Protein AF-A0A369CFT2-F1 (afdb_monomer_lite)

Secondary structure (DSSP, 8-state):
--------TTS--HHHHHHHHTT--HHHHHHHTTS-HHHHHHHHSTTTGGGS-HHHHHHHHHHHHHHHHHTT----HHHHHHHHHHTTTTT-

Foldseek 3Di:
DDPPPPPPPPQQALLCVLCVVLVHDLVVLCVLVVHDSVLSVQLRGLVRVVVDDPVSNVSSLVSSVVSSVVSPDPDDSCVRCVSNVVSVVVVD

Sequence (92 aa):
MTVNKHIDSTTETEAVRLLRYYGYSVRQVSQHLGSDPTIAYKALDRERCHRMLHGNLLKIRRVVEGMLASRGWRGKPAELWTEYDDSTRKAA

Structure (mmCIF, N/CA/C/O backbone):
data_AF-A0A369CFT2-F1
#
_entry.id   AF-A0A369CFT2-F1
#
loop_
_atom_site.group_PDB
_atom_site.id
_atom_site.type_symbol
_atom_site.label_atom_id
_atom_site.label_alt_id
_atom_site.label_comp_id
_atom_site.label_asym_id
_atom_site.label_entity_id
_atom_site.label_seq_id
_atom_site.pdbx_PDB_ins_code
_atom_site.Cartn_x
_atom_site.Cartn_y
_atom_site.Cartn_z
_atom_site.occupancy
_atom_site.B_iso_or_equiv
_atom_site.auth_seq_id
_atom_site.auth_comp_id
_atom_site.au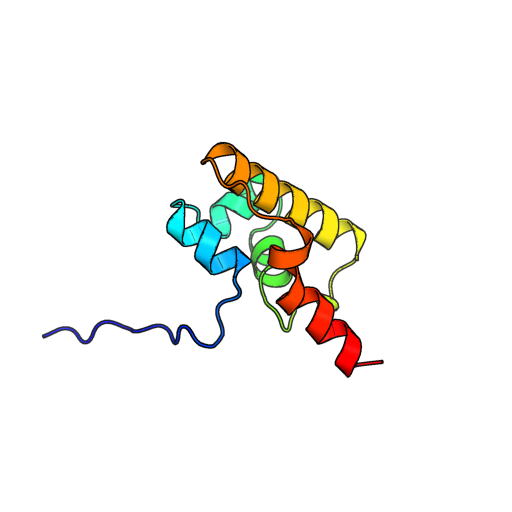th_asym_id
_atom_site.auth_atom_id
_atom_site.pdbx_PDB_model_num
ATOM 1 N N . MET A 1 1 ? 14.500 20.023 24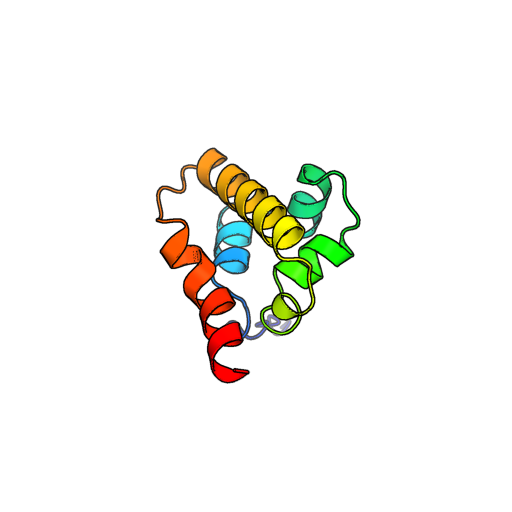.914 1.00 35.03 1 MET A N 1
ATOM 2 C CA . MET A 1 1 ? 13.362 20.137 23.978 1.00 35.03 1 MET A CA 1
ATOM 3 C C . MET A 1 1 ? 13.674 19.275 22.773 1.00 35.03 1 MET A C 1
ATOM 5 O O . MET A 1 1 ? 14.605 19.575 22.039 1.00 35.03 1 MET A O 1
ATOM 9 N N . THR A 1 2 ? 13.005 18.133 22.663 1.00 35.25 2 THR A N 1
ATOM 10 C CA . THR A 1 2 ? 13.282 17.120 21.643 1.00 35.25 2 THR A CA 1
ATOM 11 C C . THR A 1 2 ? 12.766 17.633 20.308 1.00 35.25 2 THR A C 1
ATOM 13 O O . THR A 1 2 ? 11.565 17.821 20.137 1.00 35.25 2 THR A O 1
ATOM 16 N N . VAL A 1 3 ? 13.687 17.919 19.391 1.00 42.88 3 VAL A N 1
ATOM 17 C CA . VAL A 1 3 ? 13.377 18.302 18.015 1.00 42.88 3 VAL A CA 1
ATOM 18 C C . VAL A 1 3 ? 12.567 17.160 17.404 1.00 42.88 3 VAL A C 1
ATOM 20 O O . VAL A 1 3 ? 13.078 16.053 17.228 1.00 42.88 3 VAL A O 1
ATOM 23 N N . ASN A 1 4 ? 11.281 17.416 17.156 1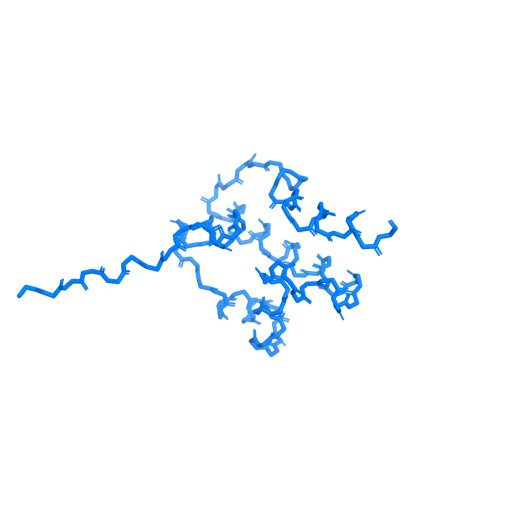.00 40.75 4 ASN A N 1
ATOM 24 C CA . ASN A 1 4 ? 10.417 16.545 16.374 1.00 40.75 4 ASN A CA 1
ATOM 25 C C . ASN A 1 4 ? 11.152 16.216 15.076 1.00 40.75 4 ASN A C 1
ATOM 27 O O . ASN A 1 4 ? 11.447 17.117 14.290 1.00 40.75 4 ASN A O 1
ATOM 31 N N . LYS A 1 5 ? 11.461 14.934 14.860 1.00 42.28 5 LYS A N 1
ATOM 32 C CA . LYS A 1 5 ? 11.859 14.434 13.545 1.00 42.28 5 LYS A CA 1
ATOM 33 C C . LYS A 1 5 ? 10.665 14.645 12.616 1.00 42.28 5 LYS A C 1
ATOM 35 O O . LYS A 1 5 ? 9.824 13.762 12.472 1.00 42.28 5 LYS A O 1
ATOM 40 N N . HIS A 1 6 ? 10.589 15.826 12.013 1.00 44.44 6 HIS A N 1
ATOM 41 C CA . HIS A 1 6 ? 9.965 15.999 10.716 1.00 44.44 6 HIS A CA 1
ATOM 42 C C . HIS A 1 6 ? 10.729 15.073 9.775 1.00 44.44 6 HIS A C 1
ATOM 44 O O . HIS A 1 6 ? 11.784 15.415 9.257 1.00 44.44 6 HIS A O 1
ATOM 50 N N . ILE A 1 7 ? 10.239 13.842 9.654 1.00 48.16 7 ILE A N 1
ATOM 51 C CA . ILE A 1 7 ? 10.522 13.020 8.491 1.00 48.16 7 ILE A CA 1
ATOM 52 C C . ILE A 1 7 ? 9.948 13.836 7.342 1.00 48.16 7 ILE A C 1
ATOM 54 O O . ILE A 1 7 ? 8.737 14.056 7.300 1.00 48.16 7 ILE A O 1
ATOM 58 N N . ASP A 1 8 ? 10.847 14.380 6.527 1.00 42.16 8 ASP A N 1
ATOM 59 C CA . ASP A 1 8 ? 10.575 15.111 5.300 1.00 42.16 8 ASP A CA 1
ATOM 60 C C . ASP A 1 8 ? 9.322 14.568 4.610 1.00 42.16 8 ASP A C 1
ATOM 62 O O . ASP A 1 8 ? 9.312 13.463 4.069 1.00 42.16 8 ASP A O 1
ATOM 66 N N . SER A 1 9 ? 8.231 15.339 4.644 1.00 45.53 9 SER A N 1
ATOM 67 C CA . SER A 1 9 ? 6.987 14.941 3.984 1.00 45.53 9 SER A CA 1
ATOM 68 C C . SER A 1 9 ? 7.114 14.980 2.459 1.00 45.53 9 SER A C 1
ATOM 70 O O . SER A 1 9 ? 6.203 14.553 1.765 1.00 45.53 9 SER A O 1
ATOM 72 N N . THR A 1 10 ? 8.236 15.437 1.905 1.00 47.41 10 THR A N 1
ATOM 73 C CA . THR A 1 10 ? 8.458 15.623 0.467 1.00 47.41 10 THR A CA 1
ATOM 74 C C . THR A 1 10 ? 8.701 14.334 -0.322 1.00 47.41 10 THR A C 1
ATOM 76 O O . THR A 1 10 ? 8.586 14.370 -1.544 1.00 47.41 10 THR A O 1
ATOM 79 N N . THR A 1 11 ? 8.972 13.193 0.325 1.00 58.34 11 THR A N 1
ATOM 80 C CA . THR A 1 11 ? 9.192 11.894 -0.357 1.00 58.34 11 THR A CA 1
ATOM 81 C C . THR A 1 11 ? 8.131 10.834 -0.057 1.00 58.34 11 THR A C 1
ATOM 83 O O . THR A 1 11 ? 8.110 9.788 -0.707 1.00 58.34 11 THR A O 1
ATOM 86 N N . GLU A 1 12 ? 7.236 11.085 0.902 1.00 71.44 12 GLU A N 1
ATOM 87 C CA . GLU A 1 12 ? 6.175 10.147 1.270 1.00 71.44 12 GLU A CA 1
ATOM 88 C C . GLU A 1 12 ? 4.999 10.272 0.293 1.00 71.44 12 GLU A C 1
ATOM 90 O O . GLU A 1 12 ? 4.334 11.309 0.244 1.00 71.44 12 GLU A O 1
ATOM 95 N N . THR A 1 13 ? 4.761 9.209 -0.472 1.00 84.00 13 THR A N 1
ATOM 96 C CA . THR A 1 13 ? 3.684 9.101 -1.465 1.00 84.00 13 THR A CA 1
ATOM 97 C C . THR A 1 13 ? 2.301 9.189 -0.825 1.00 84.00 13 THR A C 1
ATOM 99 O O . THR A 1 13 ? 2.101 8.831 0.344 1.00 84.00 13 THR A O 1
ATOM 102 N N . GLU A 1 14 ? 1.306 9.598 -1.608 1.00 86.88 14 GLU A N 1
ATOM 103 C CA . GLU A 1 14 ? -0.069 9.756 -1.137 1.00 86.88 14 GLU A CA 1
ATOM 104 C C . GLU A 1 14 ? -0.653 8.475 -0.517 1.00 86.88 14 GLU A C 1
ATOM 106 O O . GLU A 1 14 ? -1.286 8.531 0.540 1.00 86.88 14 GLU A O 1
ATOM 111 N N . ALA A 1 15 ? -0.348 7.300 -1.079 1.00 87.75 15 ALA A N 1
ATOM 112 C CA . ALA A 1 15 ? -0.773 6.017 -0.518 1.00 87.75 15 ALA A CA 1
ATOM 113 C C . ALA A 1 15 ? -0.261 5.780 0.911 1.00 87.75 15 ALA A C 1
ATOM 115 O O . ALA A 1 15 ? -1.014 5.321 1.773 1.00 87.75 15 ALA A O 1
ATOM 116 N N . VAL A 1 16 ? 0.998 6.121 1.197 1.00 89.69 16 VAL A N 1
ATOM 117 C CA . VAL A 1 16 ? 1.575 5.949 2.538 1.00 89.69 16 VAL A CA 1
ATOM 118 C C . VAL A 1 16 ? 1.014 6.992 3.508 1.00 89.69 16 VAL A C 1
ATOM 120 O O . VAL A 1 16 ? 0.674 6.647 4.644 1.00 89.69 16 VAL A O 1
ATOM 123 N N . ARG A 1 17 ? 0.826 8.239 3.054 1.00 89.50 17 ARG A N 1
ATOM 124 C CA . ARG A 1 17 ? 0.187 9.294 3.858 1.00 89.50 17 ARG A CA 1
ATOM 125 C C . ARG A 1 17 ? -1.232 8.907 4.270 1.00 89.50 17 ARG A C 1
ATOM 127 O O . ARG A 1 17 ? -1.57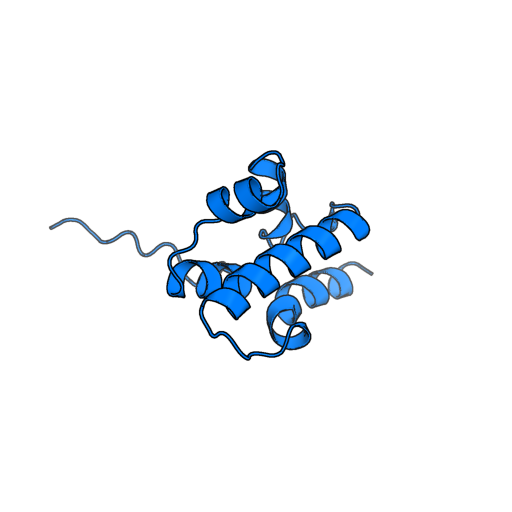9 9.031 5.444 1.00 89.50 17 ARG A O 1
ATOM 134 N N . LEU A 1 18 ? -2.033 8.393 3.335 1.00 90.88 18 LEU A N 1
ATOM 135 C CA . LEU A 1 18 ? -3.402 7.954 3.607 1.00 90.88 18 LEU A CA 1
ATOM 136 C C . LEU A 1 18 ? -3.439 6.752 4.549 1.00 90.88 18 LEU A C 1
ATOM 138 O O . LEU A 1 18 ? -4.220 6.751 5.499 1.00 90.88 18 LEU A O 1
ATOM 142 N N . LEU A 1 19 ? -2.563 5.761 4.357 1.00 91.75 19 LEU A N 1
ATOM 143 C CA . LEU A 1 19 ? -2.447 4.643 5.296 1.00 91.75 19 LEU A CA 1
ATOM 144 C C . LEU A 1 19 ? -2.194 5.147 6.719 1.00 91.75 19 LEU A C 1
ATOM 146 O O . LEU A 1 19 ? -2.921 4.766 7.635 1.00 91.75 19 LEU A O 1
ATOM 150 N N . ARG A 1 20 ? -1.236 6.064 6.896 1.00 90.81 20 ARG A N 1
ATOM 151 C CA . ARG A 1 20 ? -0.922 6.644 8.207 1.00 90.81 20 ARG A CA 1
ATOM 152 C C . ARG A 1 20 ? -2.094 7.432 8.788 1.00 90.81 20 ARG A C 1
ATOM 154 O O . ARG A 1 20 ? -2.389 7.270 9.970 1.00 90.81 20 ARG A O 1
ATOM 161 N N . TYR A 1 21 ? -2.774 8.239 7.973 1.00 90.62 21 TYR A N 1
ATOM 162 C CA . TYR A 1 21 ? -3.966 8.990 8.378 1.00 90.62 21 TYR A CA 1
ATOM 163 C C . TYR A 1 21 ? -5.058 8.068 8.942 1.00 90.62 21 TYR A C 1
ATOM 165 O O . TYR A 1 21 ? -5.650 8.363 9.977 1.00 90.62 21 TYR A O 1
ATOM 173 N N . TYR A 1 22 ? -5.261 6.905 8.321 1.00 90.88 22 TYR A N 1
ATOM 174 C CA . TYR A 1 22 ? -6.217 5.894 8.780 1.00 90.88 22 TYR A CA 1
ATOM 175 C C . TYR A 1 22 ? -5.670 4.935 9.855 1.00 90.88 22 TYR A C 1
ATOM 177 O O . TYR A 1 22 ? -6.343 3.971 10.231 1.00 90.88 22 TYR A O 1
ATOM 185 N N . GLY A 1 23 ? -4.472 5.199 10.385 1.00 91.19 23 GLY A N 1
ATOM 186 C CA . GLY A 1 23 ? -3.858 4.418 11.460 1.00 91.19 23 GLY A CA 1
ATOM 187 C C . GLY A 1 23 ? -3.258 3.083 11.014 1.00 91.19 23 GLY A C 1
ATOM 188 O O . GLY A 1 23 ? -3.072 2.192 11.844 1.00 91.19 23 GLY A O 1
ATOM 189 N N . TYR A 1 24 ? -2.962 2.927 9.723 1.00 92.25 24 TYR A N 1
ATOM 190 C CA . TYR A 1 24 ? -2.265 1.771 9.175 1.00 92.25 24 TYR A CA 1
ATOM 191 C C . TYR A 1 24 ? -0.770 2.028 8.996 1.00 92.25 24 TYR A C 1
ATOM 193 O O . TYR A 1 24 ? -0.324 3.084 8.551 1.00 92.25 24 TYR A O 1
ATOM 201 N N . SER A 1 25 ? 0.013 0.998 9.290 1.00 91.06 25 SER A N 1
ATOM 202 C CA . SER A 1 25 ? 1.436 0.914 8.978 1.00 91.06 25 SER A CA 1
ATOM 203 C C . SER A 1 25 ? 1.675 0.057 7.734 1.00 91.06 25 SER A C 1
ATOM 205 O O . SER A 1 25 ? 0.912 -0.862 7.436 1.00 91.06 25 SER A O 1
ATOM 207 N N . VAL A 1 26 ? 2.799 0.275 7.047 1.00 88.69 26 VAL A N 1
ATOM 208 C CA . VAL A 1 26 ? 3.238 -0.584 5.926 1.00 88.69 26 VAL A CA 1
ATOM 209 C C . VAL A 1 26 ? 3.382 -2.053 6.355 1.00 88.69 26 VAL A C 1
ATOM 211 O O . VAL A 1 26 ? 3.093 -2.967 5.586 1.00 88.69 26 VAL A O 1
ATOM 214 N N . ARG A 1 27 ? 3.740 -2.299 7.620 1.00 89.38 27 ARG A N 1
ATOM 215 C CA . ARG A 1 27 ? 3.784 -3.648 8.198 1.00 89.38 27 ARG A CA 1
ATOM 216 C C . ARG A 1 27 ? 2.401 -4.304 8.277 1.00 89.38 27 ARG A C 1
ATOM 218 O O . ARG A 1 27 ? 2.290 -5.508 8.088 1.00 89.38 27 ARG A O 1
ATOM 225 N N . GLN A 1 28 ? 1.340 -3.543 8.535 1.00 90.94 28 GLN A N 1
ATOM 226 C CA . GLN A 1 28 ? -0.020 -4.093 8.489 1.00 90.94 28 GLN A CA 1
ATOM 227 C C . GLN A 1 28 ? -0.433 -4.426 7.056 1.00 90.94 28 GLN A C 1
ATOM 229 O O . GLN 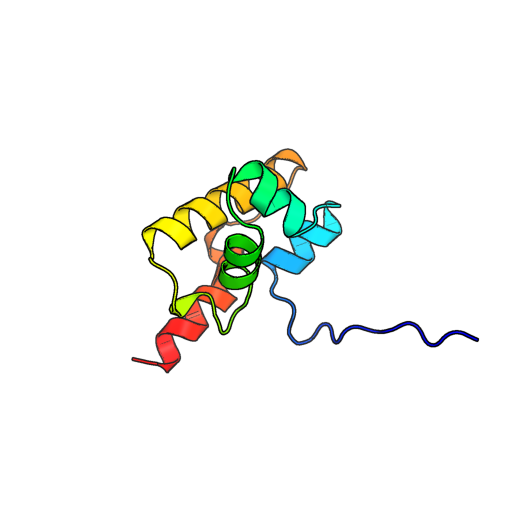A 1 28 ? -1.060 -5.457 6.838 1.00 90.94 28 GLN A O 1
ATOM 234 N N . VAL A 1 29 ? -0.010 -3.635 6.065 1.00 89.81 29 VAL A N 1
ATOM 235 C CA . VAL A 1 29 ? -0.224 -3.973 4.646 1.00 89.81 29 VAL A CA 1
ATOM 236 C C . VAL A 1 29 ? 0.393 -5.338 4.321 1.00 89.81 29 VAL A C 1
ATOM 238 O O . VAL A 1 29 ? -0.265 -6.179 3.712 1.00 89.81 29 VAL A O 1
ATOM 241 N N . SER A 1 30 ? 1.616 -5.617 4.788 1.00 91.00 30 SER A N 1
ATOM 242 C CA . SER A 1 30 ? 2.247 -6.928 4.573 1.00 91.00 30 SER A CA 1
ATOM 243 C C . SER A 1 30 ? 1.548 -8.074 5.307 1.00 91.00 30 SER A C 1
ATOM 245 O O . SER A 1 30 ? 1.462 -9.175 4.768 1.00 91.00 30 SER A O 1
ATOM 247 N N . GLN A 1 31 ? 1.007 -7.819 6.504 1.00 91.12 31 GLN A N 1
ATOM 248 C CA . GLN A 1 31 ? 0.188 -8.794 7.234 1.00 91.12 31 GLN A CA 1
ATOM 249 C C . GLN A 1 31 ? -1.087 -9.148 6.459 1.00 91.12 31 GLN A C 1
ATOM 251 O O . GLN A 1 31 ? -1.395 -10.327 6.316 1.00 91.12 31 GLN A O 1
ATOM 256 N N . HIS A 1 32 ? -1.778 -8.155 5.890 1.00 89.19 32 HIS A N 1
ATOM 257 C CA . HIS A 1 32 ? -2.948 -8.386 5.036 1.00 89.19 32 HIS A CA 1
ATOM 258 C C . HIS A 1 32 ? -2.603 -9.117 3.729 1.00 89.19 32 HIS A C 1
ATOM 260 O O . HIS A 1 32 ? -3.425 -9.865 3.207 1.00 89.19 32 HIS A O 1
ATOM 266 N N . LEU A 1 33 ? -1.386 -8.936 3.212 1.00 87.88 33 LEU A N 1
ATOM 267 C CA . LEU A 1 33 ? -0.879 -9.661 2.043 1.00 87.88 33 LEU A CA 1
ATOM 268 C C . LEU A 1 33 ? -0.424 -11.094 2.350 1.00 87.88 33 LEU A C 1
ATOM 270 O O . LEU A 1 33 ? -0.128 -11.834 1.412 1.00 87.88 33 LEU A O 1
ATOM 274 N N . GLY A 1 34 ? -0.271 -11.468 3.627 1.00 88.19 34 GLY A N 1
ATOM 275 C CA . GLY A 1 34 ? 0.375 -12.725 4.017 1.00 88.19 34 GLY A CA 1
ATOM 276 C C . GLY A 1 34 ? 1.796 -12.864 3.454 1.00 88.19 34 GLY A C 1
ATOM 277 O O . GLY A 1 34 ? 2.214 -13.962 3.101 1.00 88.19 34 GLY A O 1
ATOM 278 N N . SER A 1 35 ? 2.507 -11.744 3.284 1.00 85.44 35 SER A N 1
ATOM 279 C CA . SER A 1 35 ? 3.774 -11.663 2.547 1.00 85.44 35 SER A CA 1
ATOM 280 C C . SER A 1 35 ? 4.874 -10.987 3.367 1.00 85.44 35 SER A C 1
ATOM 282 O O . SER A 1 35 ? 4.604 -10.309 4.360 1.00 85.44 35 SER A O 1
ATOM 284 N N . ASP A 1 36 ? 6.126 -11.141 2.925 1.00 86.44 36 ASP A N 1
ATOM 285 C CA . ASP A 1 36 ? 7.284 -10.493 3.546 1.00 86.44 36 ASP A CA 1
ATOM 286 C C . ASP A 1 36 ? 7.097 -8.956 3.608 1.00 86.44 36 ASP A C 1
ATOM 288 O O . ASP A 1 36 ? 6.758 -8.340 2.588 1.00 86.44 36 ASP A O 1
ATOM 292 N N . PRO A 1 37 ? 7.334 -8.306 4.766 1.00 84.06 37 PRO A N 1
ATOM 293 C CA . PRO A 1 37 ? 7.219 -6.855 4.922 1.00 84.06 37 PRO A CA 1
ATOM 294 C C . PRO A 1 37 ? 7.984 -6.050 3.873 1.00 84.06 37 PRO A C 1
ATOM 296 O O . PRO A 1 37 ? 7.498 -5.025 3.395 1.00 84.06 37 PRO A O 1
ATOM 299 N N . THR A 1 38 ? 9.152 -6.534 3.461 1.00 87.69 38 THR A N 1
ATOM 300 C CA . THR A 1 38 ? 10.021 -5.916 2.456 1.00 87.69 38 THR A CA 1
ATOM 301 C C . THR A 1 38 ? 9.314 -5.747 1.115 1.00 87.69 38 THR A C 1
ATOM 303 O O . THR A 1 38 ? 9.600 -4.797 0.390 1.00 87.69 38 THR A O 1
ATOM 306 N N . ILE A 1 39 ? 8.377 -6.638 0.775 1.00 86.62 39 ILE A N 1
ATOM 307 C CA . ILE A 1 39 ? 7.582 -6.548 -0.455 1.00 86.62 39 ILE A CA 1
ATOM 308 C C . ILE A 1 39 ? 6.649 -5.334 -0.386 1.00 86.62 39 ILE A C 1
ATOM 310 O O . ILE A 1 39 ? 6.597 -4.560 -1.339 1.00 86.62 39 ILE A O 1
ATOM 314 N N . ALA A 1 40 ? 5.965 -5.128 0.743 1.00 87.44 40 ALA A N 1
ATOM 315 C CA . ALA A 1 40 ? 5.097 -3.967 0.940 1.00 87.44 40 ALA A CA 1
ATOM 316 C C . ALA A 1 40 ? 5.904 -2.659 0.952 1.00 87.44 40 ALA A C 1
ATOM 318 O O . ALA A 1 40 ? 5.506 -1.696 0.303 1.00 87.44 40 ALA A O 1
ATOM 319 N N . TYR A 1 41 ? 7.075 -2.646 1.601 1.00 87.88 41 TYR A N 1
ATOM 320 C CA . TYR A 1 41 ? 7.978 -1.491 1.567 1.00 87.88 41 TYR A CA 1
ATOM 321 C C . TYR A 1 41 ? 8.456 -1.172 0.149 1.00 87.88 41 TYR A C 1
ATOM 323 O O . TYR A 1 41 ? 8.383 -0.023 -0.263 1.00 87.88 41 TYR A O 1
ATOM 331 N N . LYS A 1 42 ? 8.897 -2.172 -0.625 1.00 87.31 42 LYS A N 1
ATOM 332 C CA . LYS A 1 42 ? 9.336 -1.969 -2.017 1.00 87.31 42 LYS A CA 1
ATOM 333 C C . LYS A 1 42 ? 8.206 -1.488 -2.925 1.00 87.31 42 LYS A C 1
ATOM 335 O O . LYS A 1 42 ? 8.459 -0.690 -3.816 1.00 87.31 42 LYS A O 1
ATOM 340 N N . ALA A 1 43 ? 6.985 -1.969 -2.712 1.00 86.69 43 ALA A N 1
ATOM 341 C CA . ALA A 1 43 ? 5.834 -1.583 -3.522 1.00 86.69 43 ALA A CA 1
ATOM 342 C C . ALA A 1 43 ? 5.341 -0.169 -3.218 1.00 86.69 43 ALA A C 1
ATOM 344 O O . ALA A 1 43 ? 4.852 0.512 -4.114 1.00 86.69 43 ALA A O 1
ATOM 345 N N . LEU A 1 44 ? 5.462 0.257 -1.959 1.00 87.44 44 LEU A N 1
ATOM 346 C CA . LEU A 1 44 ? 5.062 1.586 -1.510 1.00 87.44 44 LEU A CA 1
ATOM 347 C C . LEU A 1 44 ? 6.186 2.624 -1.610 1.00 87.44 44 LEU A C 1
ATOM 349 O O . LEU A 1 44 ? 5.936 3.797 -1.352 1.00 87.44 44 LEU A O 1
ATOM 353 N N . ASP A 1 45 ? 7.372 2.214 -2.049 1.00 86.31 45 ASP A N 1
ATOM 354 C CA . ASP A 1 45 ? 8.512 3.070 -2.357 1.00 86.31 45 ASP A CA 1
ATOM 355 C C . ASP A 1 45 ? 8.502 3.456 -3.846 1.00 86.31 45 ASP A C 1
ATOM 357 O O . ASP A 1 45 ? 8.518 2.596 -4.731 1.00 86.31 45 ASP A O 1
ATOM 361 N N . ARG A 1 46 ? 8.480 4.764 -4.124 1.00 80.38 46 ARG A N 1
ATOM 362 C CA . ARG A 1 46 ? 8.369 5.332 -5.479 1.00 80.38 46 ARG A CA 1
ATOM 363 C C . ARG A 1 46 ? 9.519 4.930 -6.411 1.00 80.38 46 ARG A C 1
ATOM 365 O O . ARG A 1 46 ? 9.317 4.809 -7.619 1.00 80.38 46 ARG A O 1
ATOM 372 N N . GLU A 1 47 ? 10.720 4.733 -5.873 1.00 80.31 47 GLU A N 1
ATOM 373 C CA . GLU A 1 47 ? 11.915 4.378 -6.642 1.00 80.31 47 GLU A CA 1
ATOM 374 C C . GLU A 1 47 ? 12.100 2.871 -6.777 1.00 80.31 47 GLU A C 1
ATOM 376 O O . GLU A 1 47 ? 12.876 2.416 -7.607 1.00 80.31 47 GLU A O 1
ATOM 381 N N . ARG A 1 48 ? 11.438 2.060 -5.956 1.00 81.25 48 ARG A N 1
ATOM 382 C CA . ARG A 1 48 ? 11.620 0.602 -5.973 1.00 81.25 48 ARG A CA 1
ATOM 383 C C . ARG A 1 48 ? 10.429 -0.134 -6.555 1.00 81.25 48 ARG A C 1
ATOM 385 O O . ARG A 1 48 ? 10.607 -1.263 -7.019 1.00 81.25 48 ARG A O 1
ATOM 392 N N . CYS A 1 49 ? 9.258 0.500 -6.605 1.00 81.75 49 CYS A N 1
ATOM 393 C CA . CYS A 1 49 ? 8.043 -0.118 -7.116 1.00 81.75 49 CYS A CA 1
ATOM 394 C C . CYS A 1 49 ? 8.207 -0.589 -8.569 1.00 81.75 49 CYS A C 1
ATOM 396 O O . CYS A 1 49 ? 7.774 -1.689 -8.892 1.00 81.75 49 CYS A O 1
ATOM 398 N N . HIS A 1 50 ? 8.920 0.157 -9.422 1.00 78.44 50 HIS A N 1
ATOM 399 C CA . HIS A 1 50 ? 9.118 -0.191 -10.838 1.00 78.44 50 HIS A CA 1
ATOM 400 C C . HIS A 1 50 ? 9.924 -1.481 -11.062 1.00 78.44 50 HIS A C 1
ATOM 402 O O . HIS A 1 50 ? 9.859 -2.071 -12.136 1.00 78.44 50 HIS A O 1
ATOM 408 N N . ARG A 1 51 ? 10.681 -1.943 -10.058 1.00 82.44 51 ARG A N 1
ATOM 409 C CA . ARG A 1 51 ? 11.454 -3.196 -10.134 1.00 82.44 51 ARG A CA 1
ATOM 410 C C . ARG A 1 51 ? 10.621 -4.424 -9.772 1.00 82.44 51 ARG A C 1
ATOM 412 O O . ARG A 1 51 ? 11.130 -5.543 -9.802 1.00 82.44 51 ARG A O 1
ATOM 419 N N . MET A 1 52 ? 9.368 -4.232 -9.367 1.00 84.12 52 MET A N 1
ATOM 420 C CA . MET A 1 52 ? 8.474 -5.318 -8.994 1.00 84.12 52 MET A CA 1
ATOM 421 C C . MET A 1 52 ? 7.661 -5.806 -10.188 1.00 84.12 52 MET A C 1
ATOM 423 O O . MET A 1 52 ? 7.258 -5.037 -11.055 1.00 84.12 52 MET A O 1
ATOM 427 N N . LEU A 1 53 ? 7.349 -7.103 -10.181 1.00 85.44 53 LEU A N 1
ATOM 428 C CA . LEU A 1 53 ? 6.412 -7.681 -11.138 1.00 85.44 53 LEU A CA 1
ATOM 429 C C . LEU A 1 53 ? 5.062 -6.960 -11.052 1.00 85.44 53 LEU A C 1
ATOM 431 O O . LEU A 1 53 ? 4.492 -6.829 -9.965 1.00 85.44 53 LEU A O 1
ATOM 435 N N . HIS A 1 54 ? 4.523 -6.565 -12.206 1.00 82.56 54 HIS A N 1
ATOM 436 C CA . HIS A 1 54 ? 3.270 -5.814 -12.308 1.00 82.56 54 HIS A CA 1
ATOM 437 C C . HIS A 1 54 ? 2.109 -6.487 -11.552 1.00 82.56 54 HIS A C 1
ATOM 439 O O . HIS A 1 54 ? 1.380 -5.835 -10.808 1.00 82.56 54 HIS A O 1
ATOM 445 N N . GLY A 1 55 ? 1.991 -7.818 -11.641 1.00 84.62 55 GLY A N 1
ATOM 446 C CA . GLY A 1 55 ? 0.970 -8.573 -10.907 1.00 84.62 55 GLY A CA 1
ATOM 447 C C . GLY A 1 55 ? 1.090 -8.473 -9.379 1.00 84.62 55 GLY A C 1
ATOM 448 O O . GLY A 1 55 ? 0.074 -8.453 -8.686 1.00 84.62 55 GLY A O 1
ATOM 449 N N . ASN A 1 56 ? 2.309 -8.358 -8.841 1.00 86.31 56 ASN A N 1
ATOM 450 C CA . ASN A 1 56 ? 2.521 -8.170 -7.404 1.00 86.31 56 ASN A CA 1
ATOM 451 C C . ASN A 1 56 ? 2.160 -6.748 -6.976 1.00 86.31 56 ASN A C 1
ATOM 453 O O . ASN A 1 56 ? 1.509 -6.580 -5.948 1.00 86.31 56 ASN A O 1
ATOM 457 N N . LEU A 1 57 ? 2.504 -5.739 -7.783 1.00 87.38 57 LEU A N 1
ATOM 458 C CA . LEU A 1 57 ? 2.078 -4.360 -7.536 1.00 87.38 57 LEU A CA 1
ATOM 459 C C . LEU A 1 57 ? 0.553 -4.258 -7.481 1.00 87.38 57 LEU A C 1
ATOM 461 O O . LEU A 1 57 ? 0.024 -3.732 -6.510 1.00 87.38 57 LEU A O 1
ATOM 465 N N . LEU A 1 58 ? -0.163 -4.830 -8.455 1.00 89.06 58 LEU A N 1
ATOM 466 C CA . 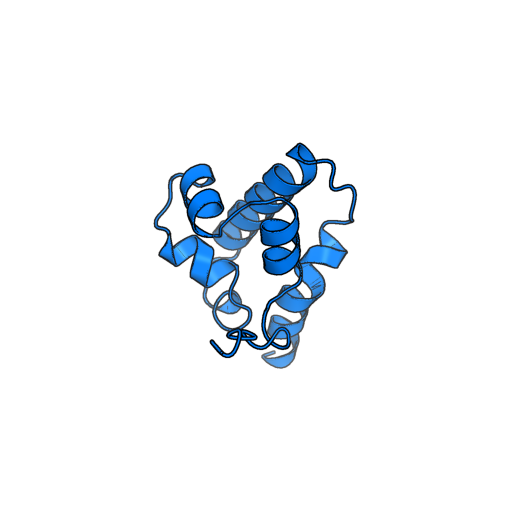LEU A 1 58 ? -1.630 -4.804 -8.477 1.00 89.06 58 LEU A CA 1
ATOM 467 C C . LEU A 1 58 ? -2.259 -5.449 -7.236 1.00 89.06 58 LEU A C 1
ATOM 469 O O . LEU A 1 58 ? -3.224 -4.916 -6.689 1.00 89.06 58 LEU A O 1
ATOM 473 N N . LYS A 1 59 ? -1.714 -6.578 -6.763 1.00 90.62 59 LYS A N 1
ATOM 474 C CA . LYS A 1 59 ? -2.183 -7.218 -5.523 1.00 90.62 59 LYS A CA 1
ATOM 475 C C . LYS A 1 59 ? -2.028 -6.288 -4.323 1.00 90.62 59 LYS A C 1
ATOM 477 O O . LYS A 1 59 ? -2.958 -6.148 -3.536 1.00 90.62 59 LYS A O 1
ATOM 482 N N . ILE A 1 60 ? -0.877 -5.631 -4.206 1.00 91.19 60 ILE A N 1
ATOM 483 C CA . ILE A 1 60 ? -0.580 -4.719 -3.098 1.00 91.19 60 ILE A CA 1
ATOM 484 C C . ILE A 1 60 ? -1.475 -3.485 -3.162 1.00 91.19 60 ILE A C 1
ATOM 486 O O . ILE A 1 60 ? -2.054 -3.112 -2.144 1.00 91.19 60 ILE A O 1
ATOM 490 N N . ARG A 1 61 ? -1.665 -2.912 -4.357 1.00 92.12 61 ARG A N 1
ATOM 491 C CA . ARG A 1 61 ? -2.574 -1.781 -4.574 1.00 92.12 61 ARG A CA 1
ATOM 492 C C . ARG A 1 61 ? -3.989 -2.099 -4.100 1.00 92.12 61 ARG A C 1
ATOM 494 O O . ARG A 1 61 ? -4.529 -1.365 -3.282 1.00 92.12 61 ARG A O 1
ATOM 501 N N . ARG A 1 62 ? -4.531 -3.256 -4.496 1.00 92.62 62 ARG A N 1
ATOM 502 C CA . ARG A 1 62 ? -5.858 -3.718 -4.051 1.00 92.62 62 ARG A CA 1
ATOM 503 C C . ARG A 1 62 ? -5.959 -3.890 -2.538 1.00 92.62 62 ARG A C 1
ATOM 505 O O . ARG A 1 62 ? -6.992 -3.560 -1.965 1.00 92.62 62 ARG A O 1
ATOM 512 N N . VAL A 1 63 ? -4.913 -4.401 -1.884 1.00 93.81 63 VAL A N 1
ATOM 513 C CA . VAL A 1 63 ? -4.903 -4.525 -0.417 1.00 93.81 63 VAL A CA 1
ATOM 514 C C . VAL A 1 63 ? -4.931 -3.149 0.239 1.00 93.81 63 VAL A C 1
ATOM 516 O O . VAL A 1 63 ? -5.742 -2.927 1.133 1.00 93.81 63 VAL A O 1
ATOM 519 N N . VAL A 1 64 ? -4.102 -2.214 -0.225 1.00 93.56 64 VAL A N 1
ATOM 520 C CA . VAL A 1 64 ? -4.078 -0.841 0.295 1.00 93.56 64 VAL A CA 1
ATOM 521 C C . VAL A 1 64 ? -5.427 -0.159 0.085 1.00 93.56 64 VAL A C 1
ATOM 523 O O . VAL A 1 64 ? -5.998 0.353 1.041 1.00 93.56 64 VAL A O 1
ATOM 526 N N . GLU A 1 65 ? -5.986 -0.220 -1.122 1.00 93.88 65 GLU A N 1
ATOM 527 C CA . GLU A 1 65 ? -7.318 0.311 -1.431 1.00 93.88 65 GLU A CA 1
ATOM 528 C C . GLU A 1 65 ? -8.399 -0.294 -0.529 1.00 93.88 65 GLU A C 1
ATOM 530 O O . GLU A 1 65 ? -9.213 0.442 0.023 1.00 93.88 65 GLU A O 1
ATOM 535 N N . GLY A 1 66 ? -8.386 -1.613 -0.318 1.00 93.44 66 GLY A N 1
ATOM 536 C CA . GLY A 1 66 ? -9.324 -2.294 0.575 1.00 93.44 66 GLY A CA 1
ATOM 537 C C . GLY A 1 66 ? -9.189 -1.847 2.032 1.00 93.44 66 GLY A C 1
ATOM 538 O O . GLY A 1 66 ? -10.193 -1.602 2.700 1.00 93.44 66 GLY A O 1
ATOM 539 N N . MET A 1 67 ? -7.957 -1.677 2.519 1.00 93.38 67 MET A N 1
ATOM 540 C CA . MET A 1 67 ? -7.695 -1.161 3.865 1.00 93.38 67 MET A CA 1
ATOM 541 C C . MET A 1 67 ? -8.222 0.270 4.018 1.00 93.38 67 MET A C 1
ATOM 543 O O . MET A 1 67 ? -8.927 0.563 4.983 1.00 93.38 67 MET A O 1
ATOM 547 N N . LEU A 1 68 ? -7.955 1.144 3.047 1.00 93.69 68 LEU A N 1
ATOM 548 C CA . LEU A 1 68 ? -8.450 2.521 3.042 1.00 93.69 68 LEU A CA 1
ATOM 549 C C . LEU A 1 68 ? -9.985 2.570 2.968 1.00 93.69 68 LEU A C 1
ATOM 551 O O . LEU A 1 68 ? -10.627 3.254 3.768 1.00 93.69 68 LEU A O 1
ATOM 555 N N . ALA A 1 69 ? -10.591 1.800 2.061 1.00 93.19 69 ALA A N 1
ATOM 556 C CA . ALA A 1 69 ? -12.041 1.718 1.900 1.00 93.19 69 ALA A CA 1
ATOM 557 C C . ALA A 1 69 ? -12.732 1.208 3.173 1.00 93.19 69 ALA A C 1
ATOM 559 O O . ALA A 1 69 ? -13.766 1.746 3.567 1.00 93.19 69 ALA A O 1
ATOM 560 N N . SER A 1 70 ? -12.126 0.243 3.880 1.00 92.94 70 SER A N 1
ATOM 561 C CA . SER A 1 70 ? -12.643 -0.261 5.163 1.00 92.94 70 SER A CA 1
ATOM 562 C C . SER A 1 70 ? -12.717 0.812 6.259 1.00 92.94 70 SER A C 1
ATOM 564 O O . SER A 1 70 ? -13.483 0.677 7.211 1.00 92.94 70 SER A O 1
ATOM 566 N N . ARG A 1 71 ? -11.956 1.905 6.113 1.00 91.62 71 ARG A N 1
ATOM 567 C CA . ARG A 1 71 ? -11.961 3.070 7.009 1.00 91.62 71 ARG A CA 1
ATOM 568 C C . ARG A 1 71 ? -12.739 4.262 6.451 1.00 91.62 71 ARG A C 1
ATOM 570 O O . ARG A 1 71 ? -12.681 5.351 7.016 1.00 91.62 71 ARG A O 1
ATOM 577 N N . GLY A 1 72 ? -13.483 4.060 5.366 1.00 90.88 72 GLY A N 1
ATOM 578 C CA . GLY A 1 72 ? -14.353 5.072 4.773 1.00 90.88 72 GLY A CA 1
ATOM 579 C C . GLY A 1 72 ? -13.681 5.968 3.735 1.00 90.88 72 GLY A C 1
ATOM 580 O O . GLY A 1 72 ? -14.277 6.971 3.344 1.00 90.88 72 GLY A O 1
ATOM 581 N N . TRP A 1 73 ? -12.479 5.632 3.258 1.00 92.31 73 TRP A N 1
ATOM 582 C CA . TRP A 1 73 ? -11.903 6.319 2.103 1.00 92.31 73 TRP A CA 1
ATOM 583 C C . TRP A 1 73 ? -12.751 6.058 0.850 1.00 92.31 73 TRP A C 1
ATOM 585 O O . TRP A 1 73 ? -13.067 4.914 0.529 1.00 92.31 73 TRP A O 1
ATOM 595 N N . ARG A 1 74 ? -13.120 7.132 0.143 1.00 90.31 74 ARG A N 1
ATOM 596 C CA . ARG A 1 74 ? -13.926 7.099 -1.094 1.00 90.31 74 ARG A CA 1
ATOM 597 C C . ARG A 1 74 ? -13.210 7.737 -2.291 1.00 90.31 74 ARG A C 1
ATOM 599 O O . ARG A 1 74 ? -13.859 8.119 -3.261 1.00 90.31 74 ARG A O 1
ATOM 606 N N . GLY A 1 75 ? -11.892 7.918 -2.193 1.00 85.75 75 GLY A N 1
ATOM 607 C CA . GLY A 1 75 ? -11.084 8.483 -3.273 1.00 85.75 75 GLY A CA 1
ATOM 608 C C . GLY A 1 75 ? -10.991 7.547 -4.479 1.00 85.75 75 GLY A C 1
ATOM 609 O O . GLY A 1 75 ? -11.357 6.372 -4.407 1.00 85.75 75 GLY A O 1
ATOM 610 N N . LYS A 1 76 ? -10.503 8.067 -5.610 1.00 87.50 76 LYS A N 1
ATOM 611 C CA . LYS A 1 76 ? -10.327 7.258 -6.819 1.00 87.50 76 LYS A CA 1
ATOM 612 C C . LYS A 1 76 ? -8.983 6.523 -6.771 1.00 87.50 76 LYS A C 1
ATOM 614 O O . LYS A 1 76 ? -7.954 7.178 -6.610 1.00 87.50 76 LYS A O 1
ATOM 619 N N . PRO A 1 77 ? -8.945 5.200 -7.011 1.00 85.88 77 PRO A N 1
ATOM 620 C CA . PRO A 1 77 ? -7.692 4.450 -7.091 1.00 85.88 77 PRO A CA 1
ATOM 621 C C . PRO A 1 77 ? -6.678 5.035 -8.081 1.00 85.88 77 PRO A C 1
ATOM 623 O O . PRO A 1 77 ? -5.495 5.101 -7.779 1.00 85.88 77 PRO A O 1
ATOM 626 N N . ALA A 1 78 ? -7.126 5.511 -9.247 1.00 83.62 78 ALA A N 1
ATOM 627 C CA . ALA A 1 78 ? -6.228 6.106 -10.239 1.00 83.62 78 ALA A CA 1
ATOM 628 C C . ALA A 1 78 ? -5.477 7.334 -9.693 1.00 83.62 78 ALA A C 1
ATOM 630 O O . ALA A 1 78 ? -4.286 7.475 -9.940 1.00 83.62 78 ALA A O 1
ATOM 631 N N . GLU A 1 79 ? -6.154 8.178 -8.907 1.00 84.69 79 GLU A N 1
ATOM 632 C CA . GLU A 1 79 ? -5.552 9.364 -8.288 1.00 84.69 79 GLU A CA 1
ATOM 633 C C . GLU A 1 79 ? -4.490 8.938 -7.262 1.00 84.69 79 GLU A C 1
ATOM 635 O O . GLU A 1 79 ? -3.352 9.392 -7.355 1.00 84.69 79 GLU A O 1
ATOM 640 N N . LEU A 1 80 ? -4.812 7.953 -6.410 1.00 86.25 80 LEU A N 1
ATOM 641 C CA . LEU A 1 80 ? -3.920 7.396 -5.381 1.00 86.25 80 LEU A CA 1
ATOM 642 C C . LEU A 1 80 ? -2.567 6.908 -5.925 1.00 86.25 80 LEU A C 1
ATOM 644 O O . LEU A 1 80 ? -1.544 7.007 -5.247 1.00 86.25 80 LEU A O 1
ATOM 648 N N . TRP A 1 81 ? -2.565 6.341 -7.133 1.00 88.25 81 TRP A N 1
ATOM 649 C CA . TRP A 1 81 ? -1.382 5.715 -7.726 1.00 88.25 81 TRP A CA 1
ATOM 650 C C . TRP A 1 81 ? -0.670 6.584 -8.765 1.00 88.25 81 TRP A C 1
ATOM 652 O O . TRP A 1 81 ? 0.362 6.160 -9.286 1.00 88.25 81 TRP A O 1
ATOM 662 N N . THR A 1 82 ? -1.157 7.802 -9.032 1.00 85.31 82 THR A N 1
ATOM 663 C CA . THR A 1 82 ? -0.595 8.694 -10.066 1.00 85.31 82 THR A CA 1
ATOM 664 C C . THR A 1 82 ? 0.909 8.902 -9.881 1.00 85.31 82 THR A C 1
ATOM 666 O O . THR A 1 82 ? 1.675 8.775 -10.833 1.00 85.31 82 THR A O 1
ATOM 669 N N . GLU A 1 83 ? 1.362 9.134 -8.645 1.00 75.12 83 GLU A N 1
ATOM 670 C CA . GLU A 1 83 ? 2.780 9.364 -8.325 1.00 75.12 83 GLU A CA 1
ATOM 671 C C . GLU A 1 83 ? 3.686 8.142 -8.571 1.00 75.12 83 GLU A C 1
ATOM 673 O O . GLU A 1 83 ? 4.893 8.294 -8.794 1.00 75.12 83 GLU A O 1
ATOM 678 N N . TYR A 1 84 ? 3.105 6.939 -8.523 1.00 76.69 84 TYR A N 1
ATOM 679 C CA . TYR A 1 84 ? 3.782 5.665 -8.772 1.00 76.69 84 TYR A CA 1
ATOM 680 C C . TYR A 1 84 ? 3.799 5.298 -10.256 1.00 76.69 84 TYR A C 1
ATOM 682 O O . TYR A 1 84 ? 4.738 4.658 -10.720 1.00 76.69 84 TYR A O 1
ATOM 690 N N . ASP A 1 85 ? 2.754 5.672 -10.993 1.00 77.62 85 ASP A N 1
ATOM 691 C CA . ASP A 1 85 ? 2.642 5.388 -12.422 1.00 77.62 85 ASP A CA 1
ATOM 692 C C . ASP A 1 85 ? 3.433 6.413 -13.255 1.00 77.62 85 ASP A C 1
ATOM 694 O O . ASP A 1 85 ? 4.031 6.053 -14.269 1.00 77.62 85 ASP A O 1
ATOM 698 N N . ASP A 1 86 ? 3.533 7.669 -12.811 1.00 64.88 86 ASP A N 1
ATOM 699 C CA . ASP A 1 86 ? 4.306 8.711 -13.502 1.00 64.88 86 ASP A CA 1
ATOM 700 C C . ASP A 1 86 ? 5.826 8.458 -13.459 1.00 64.88 86 ASP A C 1
ATOM 702 O O . ASP A 1 86 ? 6.533 8.688 -14.442 1.00 64.88 86 ASP A O 1
ATOM 706 N N . SER A 1 87 ? 6.343 7.869 -12.371 1.00 54.00 87 SER A N 1
ATOM 707 C CA . SER A 1 87 ? 7.767 7.507 -12.276 1.00 54.00 87 SER A CA 1
ATOM 708 C C . SER A 1 87 ? 8.187 6.427 -13.282 1.00 54.00 87 SER A C 1
ATOM 710 O O . SER A 1 87 ? 9.369 6.330 -13.606 1.00 54.00 87 SER A O 1
ATOM 712 N N . THR A 1 88 ? 7.237 5.666 -13.837 1.00 53.41 88 THR A N 1
ATOM 713 C CA . THR A 1 88 ? 7.508 4.685 -14.901 1.00 53.41 88 THR A CA 1
ATOM 714 C C . THR A 1 88 ? 7.578 5.301 -16.301 1.00 53.41 88 THR A C 1
ATOM 716 O O . THR A 1 88 ? 8.161 4.692 -17.192 1.00 53.41 88 THR A O 1
ATOM 719 N N . ARG A 1 89 ? 7.054 6.521 -16.507 1.00 51.78 89 ARG A N 1
ATOM 720 C CA . ARG A 1 89 ? 7.041 7.188 -17.825 1.00 51.78 89 ARG A CA 1
ATOM 721 C C . ARG A 1 89 ? 8.308 7.975 -18.142 1.00 51.78 89 ARG A C 1
ATOM 723 O O . ARG A 1 89 ? 8.574 8.227 -19.307 1.00 51.78 89 ARG A O 1
ATOM 730 N N . LYS A 1 90 ? 9.103 8.353 -17.136 1.00 42.47 90 LYS A N 1
ATOM 731 C CA . LYS A 1 90 ? 10.398 9.033 -17.346 1.00 42.47 90 LYS A CA 1
ATOM 732 C C . LYS A 1 90 ? 11.560 8.090 -17.680 1.00 42.47 90 LYS A C 1
ATOM 734 O O . LYS A 1 90 ? 12.648 8.574 -17.970 1.00 42.47 90 LYS A O 1
ATOM 739 N N . ALA A 1 91 ? 11.348 6.777 -17.608 1.00 44.28 91 ALA A N 1
ATOM 740 C CA . ALA A 1 91 ? 12.369 5.763 -17.874 1.00 44.28 91 ALA A CA 1
ATOM 741 C C . ALA A 1 91 ? 12.169 5.018 -19.212 1.00 44.28 91 ALA A C 1
ATOM 743 O O . ALA A 1 91 ? 12.872 4.036 -19.449 1.00 44.28 91 ALA A O 1
ATOM 744 N N . ALA A 1 92 ? 11.222 5.458 -20.049 1.00 41.75 92 ALA A N 1
ATOM 745 C CA . ALA A 1 92 ? 10.905 4.875 -21.354 1.00 41.75 92 ALA A CA 1
ATOM 746 C C . ALA A 1 92 ? 11.229 5.847 -22.493 1.00 41.75 92 ALA A C 1
ATOM 748 O O . ALA A 1 92 ? 10.989 7.062 -22.305 1.00 41.75 92 ALA A O 1
#

pLDDT: mean 79.49, std 17.18, range [35.03, 93.88]

Radius of gyration: 13.63 Å; chains: 1; bounding box: 28×33×45 Å

Organism: NCBI:txid547122